Protein AF-A0A916W296-F1 (afdb_monomer)

Mean predicted aligned error: 4.62 Å

Solvent-accessible surface area (backbone atoms only — not comparable to full-atom values): 2937 Å² total; per-residue (Å²): 133,58,72,68,58,52,55,51,50,48,41,52,53,25,38,53,53,12,39,51,45,4,58,74,50,34,18,74,71,66,76,29,65,67,62,4,44,52,52,6,46,53,46,8,52,51,48,30,57,51,51,57,55,60,75,74,108

pLDDT: mean 88.85, std 12.24, range [47.12, 97.31]

Sequence (57 aa):
MNQNMKELLWFVVSMVMGIIIGVLIFIPIFDDTFMGVFMGFLIGVGTWVSSSKIAKK

Radius of gyration: 12.88 Å; Cα contacts (8 Å, |Δi|>4): 62; chains: 1; bounding box: 33×18×35 Å

Secondary structure (DSSP, 8-state):
--HHHHHHHHHHHHHHHHHHHIIIIIHHHHT-HHHHHHHHHHHHHHHHHHHHHHTT-

Organism: NCBI:txid1274357

Foldseek 3Di:
DDPVVVLVVLLVVLLVQLQVQLVPPVCVVVVDSVRSNVRSRVRSVVSSVVVVVVVVD

Structure (mmCIF, N/CA/C/O backbone):
data_AF-A0A916W296-F1
#
_entry.id 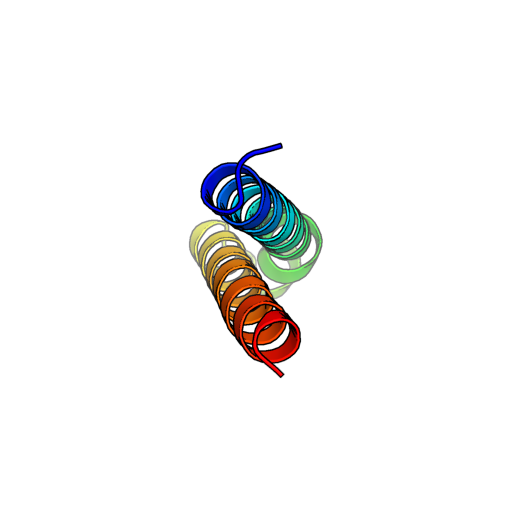  AF-A0A916W296-F1
#
loop_
_atom_site.group_PDB
_atom_site.id
_atom_site.type_symbol
_atom_site.label_atom_id
_atom_site.label_alt_id
_atom_site.label_comp_id
_atom_site.label_asym_id
_atom_site.label_entity_id
_atom_site.label_seq_id
_atom_site.pdbx_PDB_ins_code
_atom_site.Cartn_x
_atom_site.Cartn_y
_atom_site.Cartn_z
_atom_site.occupancy
_atom_site.B_iso_or_equiv
_atom_site.auth_seq_id
_atom_site.auth_comp_id
_atom_site.auth_asym_id
_atom_site.auth_atom_id
_atom_site.pdbx_PDB_model_num
ATOM 1 N N . MET A 1 1 ? -19.483 12.540 11.027 1.00 62.31 1 MET A N 1
ATOM 2 C CA . MET A 1 1 ? -18.943 11.597 10.020 1.00 62.31 1 MET A CA 1
ATOM 3 C C . MET A 1 1 ? -19.048 10.190 10.579 1.00 62.31 1 MET A C 1
ATOM 5 O O . MET A 1 1 ? -18.542 9.970 11.674 1.00 62.31 1 MET A O 1
ATOM 9 N N . ASN A 1 2 ? -19.753 9.295 9.883 1.00 81.56 2 ASN A N 1
ATOM 10 C CA . ASN A 1 2 ? -20.013 7.929 10.343 1.00 81.56 2 ASN A CA 1
ATOM 11 C C . ASN A 1 2 ? -18.690 7.154 10.516 1.00 81.56 2 ASN A C 1
ATOM 13 O O . ASN A 1 2 ? -17.748 7.383 9.754 1.00 81.56 2 ASN A O 1
ATOM 17 N N . GLN A 1 3 ? -18.594 6.270 11.510 1.00 77.00 3 GLN A N 1
ATOM 18 C CA . GLN A 1 3 ? -17.343 5.576 11.852 1.00 77.00 3 GLN A CA 1
ATOM 19 C C . GLN A 1 3 ? -16.853 4.697 10.689 1.00 77.00 3 GLN A C 1
ATOM 21 O O . GLN A 1 3 ? -15.685 4.762 10.313 1.00 77.00 3 GLN A O 1
ATOM 26 N N . ASN A 1 4 ? -17.790 4.050 9.994 1.00 82.44 4 ASN A N 1
ATOM 27 C CA . ASN A 1 4 ? -17.537 3.300 8.760 1.00 82.44 4 ASN A CA 1
ATOM 28 C C . ASN A 1 4 ? -16.969 4.187 7.636 1.00 82.44 4 ASN A C 1
ATOM 30 O O . ASN A 1 4 ? -16.114 3.763 6.870 1.00 82.44 4 ASN A O 1
ATOM 34 N N . MET A 1 5 ? -17.411 5.446 7.550 1.00 86.19 5 MET A N 1
ATOM 35 C CA . MET A 1 5 ? -16.926 6.400 6.547 1.00 86.19 5 MET A CA 1
ATOM 36 C C . MET A 1 5 ? -15.476 6.814 6.814 1.00 86.19 5 MET A C 1
ATOM 38 O O . MET A 1 5 ? -14.717 7.014 5.872 1.00 86.19 5 MET A O 1
ATOM 42 N N . LYS A 1 6 ? -15.087 6.937 8.091 1.00 84.00 6 LYS A N 1
ATOM 43 C CA . LYS A 1 6 ? -13.701 7.224 8.486 1.00 84.00 6 LYS A CA 1
ATOM 44 C C . LYS A 1 6 ? -12.778 6.068 8.123 1.00 84.00 6 LYS A C 1
ATOM 46 O O . LYS A 1 6 ? -11.726 6.307 7.544 1.00 84.00 6 LYS A O 1
ATOM 51 N N . GLU A 1 7 ? -13.171 4.838 8.444 1.00 85.00 7 GLU A N 1
ATOM 52 C CA . GLU A 1 7 ? -12.377 3.646 8.121 1.00 85.00 7 GLU A CA 1
ATOM 53 C C . GLU A 1 7 ? -12.193 3.471 6.613 1.00 85.00 7 GLU A C 1
ATOM 55 O O . GLU A 1 7 ? -11.093 3.156 6.161 1.00 85.00 7 GLU A O 1
ATOM 60 N N . LEU A 1 8 ? -13.244 3.742 5.838 1.00 87.19 8 LEU A N 1
ATOM 61 C CA . LEU A 1 8 ? -13.210 3.663 4.381 1.00 87.19 8 LEU A CA 1
ATOM 62 C C . LEU A 1 8 ? -12.332 4.768 3.773 1.00 87.19 8 LEU A C 1
ATOM 64 O O . LEU A 1 8 ? -11.544 4.497 2.873 1.00 87.19 8 LEU A O 1
ATOM 68 N N . LEU A 1 9 ? -12.383 5.991 4.310 1.00 89.94 9 LEU A N 1
ATOM 69 C CA . LEU A 1 9 ? -11.461 7.071 3.933 1.00 89.94 9 LEU A CA 1
ATOM 70 C C . LEU A 1 9 ? -10.003 6.702 4.216 1.00 89.94 9 LEU A C 1
ATOM 72 O O . LEU A 1 9 ? -9.149 6.873 3.350 1.00 89.94 9 LEU A O 1
ATOM 76 N N . TRP A 1 10 ? -9.720 6.158 5.400 1.00 89.69 10 TRP A N 1
ATOM 77 C CA . TRP A 1 10 ? -8.375 5.707 5.751 1.00 89.69 10 TRP A CA 1
ATOM 78 C C . TRP A 1 10 ? -7.888 4.585 4.842 1.00 89.69 10 TRP A C 1
ATOM 80 O O . TRP A 1 10 ? -6.747 4.633 4.396 1.00 89.69 10 TRP A O 1
ATOM 90 N N . PHE A 1 11 ? -8.754 3.626 4.510 1.00 91.38 11 PHE A N 1
ATOM 91 C CA . PHE A 1 11 ? -8.447 2.582 3.537 1.00 91.38 11 PHE A CA 1
ATOM 92 C C . PHE A 1 11 ? -8.038 3.169 2.183 1.00 91.38 11 PHE A C 1
ATOM 94 O O . PHE A 1 11 ? -6.987 2.816 1.651 1.00 91.38 11 PHE A O 1
ATOM 101 N N . VAL A 1 12 ? -8.830 4.104 1.650 1.00 93.25 12 VAL A N 1
ATOM 102 C CA . VAL A 1 12 ? -8.547 4.748 0.359 1.00 93.25 12 VAL A CA 1
ATOM 103 C C . VAL A 1 12 ? -7.222 5.510 0.407 1.00 93.25 12 VAL A C 1
ATOM 105 O O . VAL A 1 12 ? -6.409 5.371 -0.503 1.00 93.25 1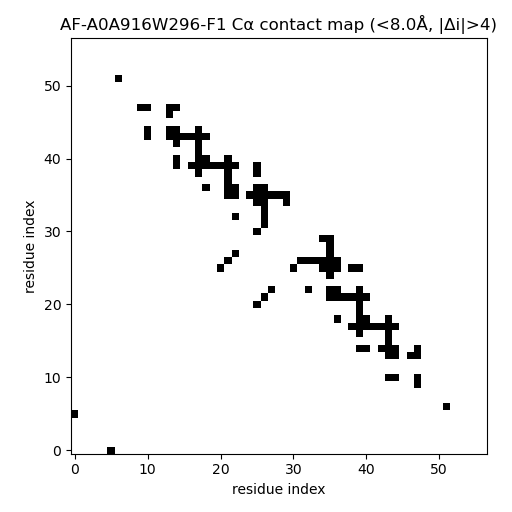2 VAL A O 1
ATOM 108 N N . VAL A 1 13 ? -6.957 6.263 1.476 1.00 94.56 13 VAL A N 1
ATOM 109 C CA . VAL A 1 13 ? -5.692 6.998 1.638 1.00 94.56 13 VAL A CA 1
ATOM 110 C C . VAL A 1 13 ? -4.499 6.041 1.692 1.00 94.56 13 VAL A C 1
ATOM 112 O O . VAL A 1 13 ? -3.511 6.261 0.993 1.00 94.56 13 VAL A O 1
ATOM 115 N N . SER A 1 14 ? -4.587 4.956 2.468 1.00 94.50 14 SER A N 1
ATOM 116 C CA . SER A 1 14 ? -3.526 3.945 2.538 1.00 94.50 14 SER A CA 1
ATOM 117 C C . SER A 1 14 ? -3.287 3.271 1.186 1.00 94.50 14 SER A C 1
ATOM 119 O O . SER A 1 14 ? -2.137 3.077 0.802 1.00 94.50 14 SER A O 1
ATOM 121 N N . MET A 1 15 ? -4.350 2.974 0.432 1.00 95.50 15 MET A N 1
ATOM 122 C CA . MET A 1 15 ? -4.248 2.415 -0.917 1.00 95.50 15 MET A CA 1
ATOM 123 C C . MET A 1 15 ? -3.551 3.359 -1.888 1.00 95.50 15 MET A C 1
ATOM 125 O O . MET A 1 15 ? -2.632 2.943 -2.587 1.00 95.50 15 MET A O 1
ATOM 129 N N . VAL A 1 16 ? -3.950 4.632 -1.916 1.00 95.88 16 VAL A N 1
ATOM 130 C CA . VAL A 1 16 ? -3.343 5.632 -2.804 1.00 95.88 16 VAL A CA 1
ATOM 131 C C . VAL A 1 16 ? -1.855 5.784 -2.498 1.00 95.88 16 VAL A C 1
ATOM 133 O O . VAL A 1 16 ? -1.039 5.742 -3.415 1.00 95.88 16 VAL A O 1
ATOM 136 N N . MET A 1 17 ? -1.483 5.873 -1.219 1.00 95.88 17 MET A N 1
ATOM 137 C CA . MET A 1 17 ? -0.076 5.928 -0.811 1.00 95.88 17 MET A CA 1
ATOM 138 C C . MET A 1 17 ? 0.691 4.666 -1.214 1.00 95.88 17 MET A C 1
ATOM 140 O O . MET A 1 17 ? 1.798 4.766 -1.741 1.00 95.88 17 MET A O 1
ATOM 144 N N . GLY A 1 18 ? 0.093 3.489 -1.016 1.00 96.25 18 GLY A N 1
ATOM 145 C CA . GLY A 1 18 ? 0.663 2.216 -1.443 1.00 96.25 18 GLY A CA 1
ATOM 146 C C . GLY A 1 18 ? 0.934 2.180 -2.947 1.00 96.25 18 GLY A C 1
ATOM 147 O O . GLY A 1 18 ? 2.045 1.867 -3.363 1.00 96.25 18 GLY A O 1
ATOM 148 N N . ILE A 1 19 ? -0.035 2.585 -3.771 1.00 95.81 19 ILE A N 1
ATOM 149 C CA . ILE A 1 19 ? 0.118 2.630 -5.232 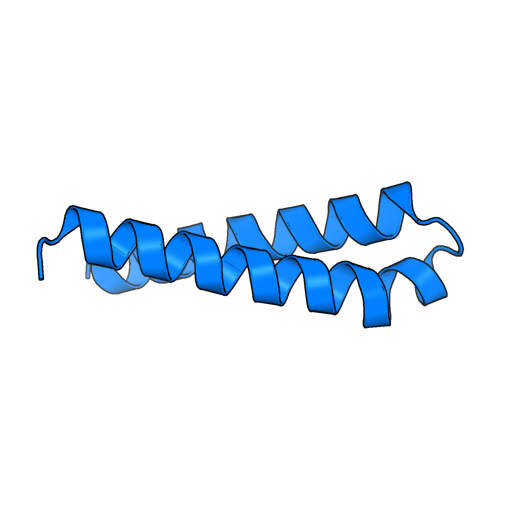1.00 95.81 19 ILE A CA 1
ATOM 150 C C . ILE A 1 19 ? 1.188 3.641 -5.652 1.00 95.81 19 ILE A C 1
ATOM 152 O O . ILE A 1 19 ? 2.009 3.313 -6.502 1.00 95.81 19 ILE A O 1
ATOM 156 N N . ILE A 1 20 ? 1.236 4.833 -5.046 1.00 96.75 20 ILE A N 1
ATOM 157 C CA . ILE A 1 20 ? 2.282 5.830 -5.332 1.00 96.75 20 ILE A CA 1
ATOM 158 C C . ILE A 1 20 ? 3.671 5.239 -5.065 1.00 96.75 20 ILE A C 1
ATOM 160 O O . ILE A 1 20 ? 4.564 5.370 -5.899 1.00 96.75 20 ILE A O 1
ATOM 164 N N . ILE A 1 21 ? 3.844 4.547 -3.937 1.00 96.12 21 ILE A N 1
ATOM 165 C CA . ILE A 1 21 ? 5.094 3.857 -3.597 1.00 96.12 21 ILE A CA 1
ATOM 166 C C . ILE A 1 21 ? 5.392 2.744 -4.610 1.00 96.12 21 ILE A C 1
ATOM 168 O O . ILE A 1 21 ? 6.517 2.636 -5.093 1.00 96.12 21 ILE A O 1
ATOM 172 N N . GLY A 1 22 ? 4.388 1.942 -4.964 1.00 96.19 22 GLY A N 1
ATOM 173 C CA . GLY A 1 22 ? 4.505 0.897 -5.978 1.00 96.19 22 GLY A CA 1
ATOM 174 C C . GLY A 1 22 ? 5.030 1.438 -7.304 1.00 96.19 22 GLY A C 1
ATOM 175 O O . GLY A 1 22 ? 6.008 0.923 -7.838 1.00 96.19 22 GLY A O 1
ATOM 176 N N . VAL A 1 23 ? 4.430 2.527 -7.787 1.00 95.75 23 VAL A N 1
ATOM 177 C CA . VAL A 1 23 ? 4.760 3.152 -9.072 1.00 95.75 23 VAL A CA 1
ATOM 178 C C . VAL A 1 23 ? 6.112 3.860 -9.046 1.00 95.75 23 VAL A C 1
ATOM 180 O O . VAL A 1 23 ? 6.914 3.659 -9.950 1.00 95.75 23 VAL A O 1
ATOM 183 N N . LEU A 1 24 ? 6.379 4.689 -8.036 1.00 97.31 24 LEU A N 1
ATOM 184 C CA . LEU A 1 24 ? 7.587 5.520 -8.007 1.00 97.31 24 LEU A CA 1
ATOM 185 C C . LEU A 1 24 ? 8.838 4.759 -7.569 1.00 97.31 24 LEU A C 1
ATOM 187 O O . LEU A 1 24 ? 9.937 5.148 -7.950 1.00 97.31 24 LEU A O 1
ATOM 191 N N . ILE A 1 25 ? 8.686 3.718 -6.746 1.00 96.94 25 ILE A N 1
ATOM 192 C CA . ILE A 1 25 ? 9.815 3.017 -6.127 1.00 96.94 25 ILE A CA 1
ATOM 193 C C . ILE A 1 25 ? 9.953 1.613 -6.702 1.00 96.94 25 ILE A C 1
ATOM 195 O O . ILE A 1 25 ? 11.018 1.256 -7.192 1.00 96.94 25 ILE A O 1
ATOM 199 N N . PHE A 1 26 ? 8.890 0.811 -6.679 1.00 96.06 26 PHE A N 1
ATOM 200 C CA . PHE A 1 26 ? 9.021 -0.610 -6.996 1.00 96.06 26 PHE A CA 1
ATOM 201 C C . PHE A 1 26 ? 9.002 -0.928 -8.492 1.00 96.06 26 PHE A C 1
ATOM 203 O O . PHE A 1 26 ? 9.706 -1.852 -8.888 1.00 96.06 26 PHE A O 1
ATOM 210 N N . ILE A 1 27 ? 8.287 -0.165 -9.330 1.00 97.12 27 ILE A N 1
ATOM 211 C CA . ILE A 1 27 ? 8.373 -0.342 -10.792 1.00 97.12 27 ILE A CA 1
ATOM 212 C C . ILE A 1 27 ? 9.820 -0.143 -11.276 1.00 97.12 27 ILE A C 1
ATOM 214 O O . ILE A 1 27 ? 10.326 -1.051 -11.927 1.00 97.12 27 ILE A O 1
ATOM 218 N N . PRO A 1 28 ? 10.537 0.944 -10.920 1.00 95.94 28 PRO A N 1
ATOM 219 C CA . PRO A 1 28 ? 11.945 1.092 -11.297 1.00 95.94 28 PRO A CA 1
ATOM 220 C C . PRO A 1 28 ? 12.878 0.017 -10.724 1.00 95.94 28 PRO A C 1
ATOM 222 O O . PRO A 1 28 ? 13.894 -0.289 -11.335 1.00 95.94 28 PRO A O 1
ATOM 225 N N . ILE A 1 29 ? 12.570 -0.537 -9.544 1.00 96.50 29 ILE A N 1
ATOM 226 C CA . ILE A 1 29 ? 13.404 -1.569 -8.902 1.00 96.50 29 ILE A CA 1
ATOM 227 C C . ILE A 1 29 ? 13.283 -2.913 -9.618 1.00 96.50 29 ILE A C 1
ATOM 229 O O . ILE A 1 29 ? 14.288 -3.591 -9.820 1.00 96.50 29 ILE A O 1
ATOM 233 N N . PHE A 1 30 ? 12.060 -3.323 -9.945 1.00 94.69 30 PHE A N 1
ATOM 234 C CA . PHE A 1 30 ? 11.806 -4.623 -10.565 1.00 94.69 30 PHE A CA 1
ATOM 235 C C . PHE A 1 30 ? 11.811 -4.573 -12.090 1.00 94.69 30 PHE A C 1
ATOM 237 O O . PHE A 1 30 ? 11.786 -5.630 -12.713 1.00 94.69 30 PHE A O 1
ATOM 244 N N . ASP A 1 31 ? 11.810 -3.368 -12.667 1.00 96.06 31 ASP A N 1
ATOM 245 C CA . ASP A 1 31 ? 11.579 -3.114 -14.094 1.00 96.06 31 ASP A CA 1
ATOM 246 C C . ASP A 1 31 ? 10.320 -3.839 -14.616 1.00 96.06 31 ASP A C 1
ATOM 248 O O . ASP A 1 31 ? 10.218 -4.269 -15.762 1.00 96.06 31 ASP A O 1
ATOM 252 N N . ASP A 1 32 ? 9.342 -4.014 -13.721 1.00 95.88 32 ASP A N 1
ATOM 253 C CA . ASP A 1 32 ? 8.102 -4.741 -13.958 1.00 95.88 32 ASP A CA 1
ATOM 254 C C . ASP A 1 32 ? 6.947 -3.998 -13.282 1.00 95.88 32 ASP A C 1
ATOM 256 O O . ASP A 1 32 ? 6.883 -3.816 -12.059 1.00 95.88 32 ASP A O 1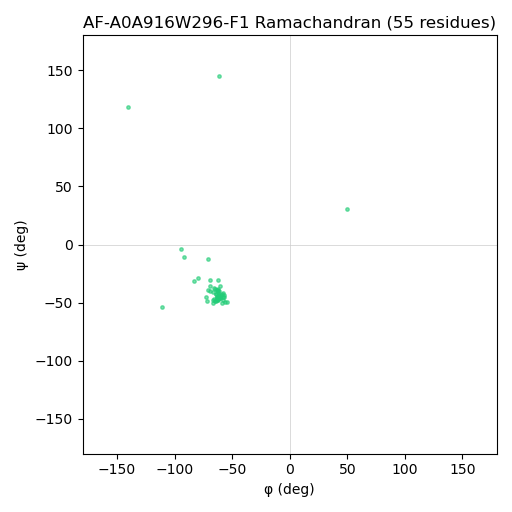
ATOM 260 N N . THR A 1 33 ? 6.002 -3.573 -14.119 1.00 95.00 33 THR A N 1
ATOM 261 C CA . THR A 1 33 ? 4.806 -2.844 -13.694 1.00 95.00 33 THR A CA 1
ATOM 262 C C . THR A 1 33 ? 3.925 -3.691 -12.781 1.00 95.00 33 THR A C 1
ATOM 264 O O . THR A 1 33 ? 3.390 -3.176 -11.799 1.00 95.00 33 THR A O 1
ATOM 267 N N . PHE A 1 34 ? 3.780 -4.988 -13.064 1.00 95.69 34 PHE A N 1
ATOM 268 C CA . PHE A 1 34 ? 2.947 -5.879 -12.265 1.00 95.69 34 PHE A CA 1
ATOM 269 C C . PHE A 1 34 ? 3.528 -6.053 -10.861 1.00 95.69 34 PHE A C 1
ATOM 271 O O . PHE A 1 34 ? 2.822 -5.819 -9.880 1.00 95.69 34 PHE A O 1
ATOM 278 N N . MET A 1 35 ? 4.819 -6.384 -10.758 1.00 95.94 35 MET A N 1
ATOM 279 C CA . MET A 1 35 ? 5.531 -6.475 -9.477 1.00 95.94 35 MET A CA 1
ATOM 280 C C . MET A 1 35 ? 5.455 -5.164 -8.687 1.00 95.94 35 MET A C 1
ATOM 282 O O . MET A 1 35 ? 5.158 -5.182 -7.490 1.00 95.94 35 MET A O 1
ATOM 286 N N . GLY A 1 36 ? 5.679 -4.021 -9.343 1.00 96.75 36 GLY A N 1
ATOM 287 C CA . GLY A 1 36 ? 5.641 -2.719 -8.683 1.00 96.75 36 GLY A CA 1
ATOM 288 C C . GLY A 1 36 ? 4.265 -2.376 -8.112 1.00 96.75 36 GLY A C 1
ATOM 289 O O . GLY A 1 36 ? 4.149 -1.994 -6.945 1.00 96.75 36 GLY A O 1
ATOM 290 N N . VAL A 1 37 ? 3.202 -2.587 -8.891 1.00 95.94 37 VAL A N 1
ATOM 291 C CA . VAL A 1 37 ? 1.819 -2.380 -8.435 1.00 95.94 37 VAL A CA 1
ATOM 292 C C . VAL A 1 37 ? 1.438 -3.383 -7.343 1.00 95.94 37 VAL A C 1
ATOM 294 O O . VAL A 1 37 ? 0.817 -2.990 -6.356 1.00 95.94 37 VAL A O 1
ATOM 297 N N . PHE A 1 38 ? 1.840 -4.651 -7.468 1.00 96.62 38 PHE A N 1
ATOM 298 C CA . PHE A 1 38 ? 1.584 -5.684 -6.462 1.00 96.62 38 PHE A CA 1
ATOM 299 C C . PHE A 1 38 ? 2.217 -5.330 -5.111 1.00 96.62 38 PHE A C 1
ATOM 301 O O . PHE A 1 38 ? 1.544 -5.367 -4.081 1.00 96.62 38 PHE 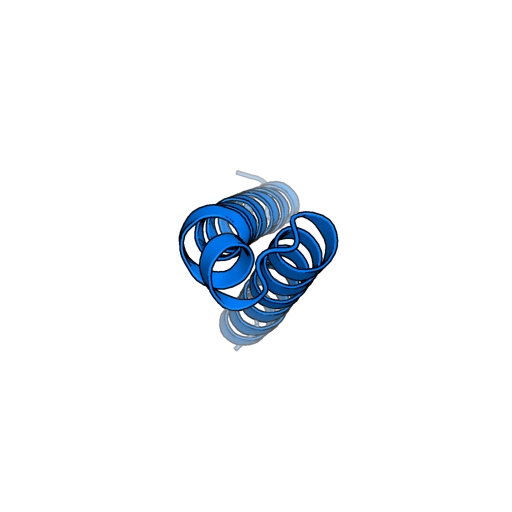A O 1
ATOM 308 N N . MET A 1 39 ? 3.479 -4.896 -5.108 1.00 97.19 39 MET A N 1
ATOM 309 C CA . MET A 1 39 ? 4.154 -4.436 -3.892 1.00 97.19 39 MET A CA 1
ATOM 310 C C . MET A 1 39 ? 3.501 -3.185 -3.306 1.00 97.19 39 MET A C 1
ATOM 312 O O . MET A 1 39 ? 3.277 -3.114 -2.097 1.00 97.19 39 MET A O 1
ATOM 316 N N . GLY A 1 40 ? 3.129 -2.222 -4.152 1.00 96.44 40 GLY A N 1
ATOM 317 C CA . GLY A 1 40 ? 2.393 -1.038 -3.716 1.00 96.44 40 GLY A CA 1
ATOM 318 C C . GLY A 1 40 ? 1.059 -1.383 -3.050 1.00 96.44 40 GLY A C 1
ATOM 319 O O . GLY A 1 40 ? 0.727 -0.847 -1.991 1.00 96.44 40 GLY A O 1
ATOM 320 N N . PHE A 1 41 ? 0.321 -2.339 -3.614 1.00 95.69 41 PHE A N 1
ATOM 321 C CA . PHE A 1 41 ? -0.918 -2.848 -3.033 1.00 95.69 41 PHE A CA 1
ATOM 322 C C . PHE A 1 41 ? -0.684 -3.499 -1.664 1.00 95.69 41 PHE A C 1
ATOM 324 O O . PHE A 1 41 ? -1.382 -3.164 -0.706 1.00 95.69 41 PHE A O 1
ATOM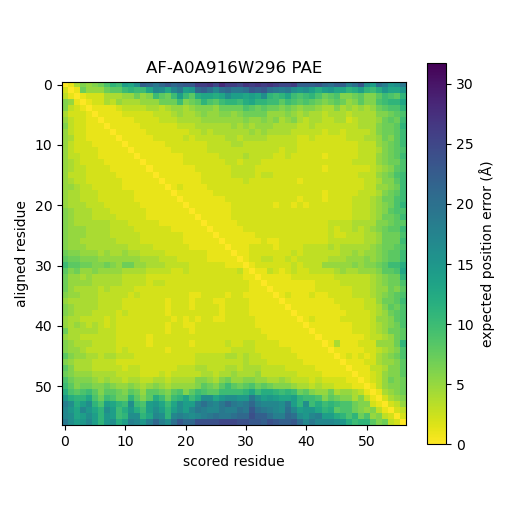 331 N N . LEU A 1 42 ? 0.321 -4.374 -1.534 1.00 96.06 42 LEU A N 1
ATOM 332 C CA . LEU A 1 42 ? 0.657 -5.019 -0.258 1.00 96.06 42 LEU A CA 1
ATOM 333 C C . LEU A 1 42 ? 0.989 -3.997 0.834 1.00 96.06 42 LEU A C 1
ATOM 335 O O . LEU A 1 42 ? 0.526 -4.137 1.967 1.00 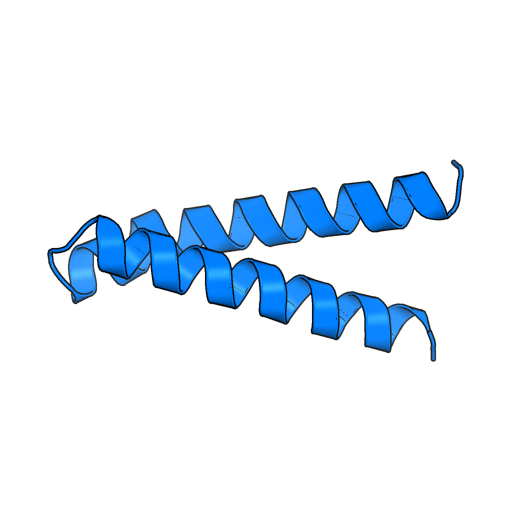96.06 42 LEU A O 1
ATOM 339 N N . ILE A 1 43 ? 1.739 -2.949 0.489 1.00 95.69 43 ILE A N 1
ATOM 340 C CA . ILE A 1 43 ? 2.049 -1.850 1.407 1.00 95.69 43 ILE A CA 1
ATOM 341 C C . ILE A 1 43 ? 0.770 -1.114 1.798 1.00 95.69 43 ILE A C 1
ATOM 343 O O . ILE A 1 43 ? 0.521 -0.942 2.988 1.00 95.69 43 ILE A O 1
ATOM 347 N N . GLY A 1 44 ? -0.079 -0.752 0.833 1.00 95.06 44 GLY A N 1
ATOM 348 C CA . GLY A 1 44 ? -1.347 -0.079 1.111 1.00 95.06 44 GLY A CA 1
ATOM 349 C C . GLY A 1 44 ? -2.255 -0.881 2.050 1.00 95.06 44 GLY A C 1
ATOM 350 O O . GLY A 1 44 ? -2.809 -0.321 3.000 1.00 95.06 44 GLY A O 1
ATOM 351 N N . VAL A 1 45 ? -2.371 -2.201 1.840 1.00 93.75 45 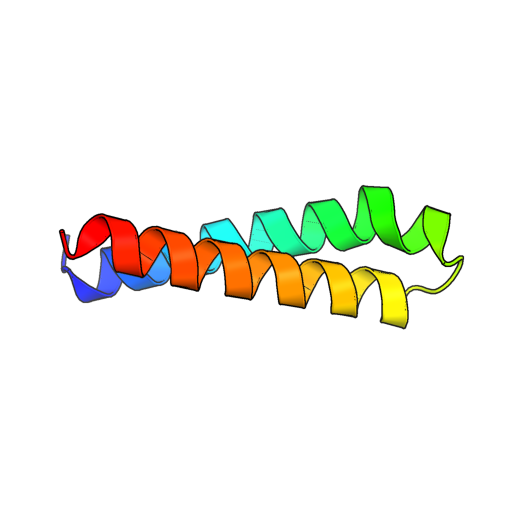VAL A N 1
ATOM 352 C CA . VAL A 1 45 ? -3.161 -3.089 2.712 1.00 93.75 45 VAL A CA 1
ATOM 353 C C . VAL A 1 45 ? -2.515 -3.160 4.093 1.00 93.75 45 VAL A C 1
ATOM 355 O O . VAL A 1 45 ? -3.200 -3.003 5.104 1.00 93.75 45 VAL A O 1
ATOM 358 N N . GLY A 1 46 ? -1.198 -3.368 4.151 1.00 93.38 46 GLY A N 1
ATOM 359 C CA . GLY A 1 46 ? -0.447 -3.472 5.398 1.00 93.38 46 GLY A CA 1
ATOM 360 C C . GLY A 1 46 ? -0.550 -2.210 6.253 1.00 93.38 46 GLY A C 1
ATOM 361 O O . GLY A 1 46 ? -0.801 -2.299 7.457 1.00 93.38 46 GLY A O 1
ATOM 362 N N . THR A 1 47 ? -0.435 -1.032 5.637 1.00 92.12 47 THR A N 1
ATOM 363 C CA . THR A 1 47 ? -0.607 0.259 6.308 1.00 92.12 47 THR A CA 1
ATOM 364 C C . THR A 1 47 ? -2.021 0.400 6.859 1.00 92.12 47 THR A C 1
ATOM 366 O O . THR A 1 47 ? -2.167 0.717 8.036 1.00 92.12 47 THR A O 1
ATOM 369 N N . TRP A 1 48 ? -3.060 0.082 6.081 1.00 91.56 48 TRP A N 1
ATOM 370 C CA . TRP A 1 48 ? -4.440 0.158 6.567 1.00 91.56 48 TRP A CA 1
ATOM 371 C C . TRP A 1 48 ? -4.716 -0.804 7.734 1.00 91.56 48 TRP A C 1
ATOM 373 O O . TRP A 1 48 ? -5.301 -0.412 8.747 1.00 91.56 48 TRP A O 1
ATOM 383 N N . VAL A 1 49 ? -4.261 -2.057 7.643 1.00 88.94 49 VAL A N 1
ATOM 384 C CA . VAL A 1 49 ? -4.418 -3.050 8.721 1.00 88.94 49 VAL A CA 1
ATOM 385 C C . VAL A 1 49 ? -3.665 -2.617 9.984 1.00 88.94 49 VAL A C 1
ATOM 387 O O . VAL A 1 49 ? -4.175 -2.768 11.094 1.00 88.94 49 VAL A O 1
ATOM 390 N N . SER A 1 50 ? -2.471 -2.043 9.837 1.00 87.12 50 SER A N 1
ATOM 391 C CA . SER A 1 50 ? -1.707 -1.499 10.962 1.00 87.12 50 SER A CA 1
ATOM 392 C C . SER A 1 50 ? -2.428 -0.310 11.609 1.00 87.12 50 SER A C 1
ATOM 394 O O . SER A 1 50 ? -2.668 -0.303 12.817 1.00 87.12 50 SER A O 1
ATOM 396 N N . SER A 1 51 ? -2.879 0.655 10.805 1.00 79.88 51 SER A N 1
ATOM 397 C CA . SER A 1 51 ? -3.584 1.850 11.279 1.00 79.88 51 SER A CA 1
ATOM 398 C C . SER A 1 51 ? -4.940 1.534 11.913 1.00 79.88 51 SER A C 1
ATOM 400 O O . SER A 1 51 ? -5.291 2.131 12.927 1.00 79.88 51 SER A O 1
ATOM 402 N N . SER A 1 52 ? -5.687 0.566 11.378 1.00 74.62 52 SER A N 1
ATOM 403 C CA . SER A 1 52 ? -6.965 0.124 11.957 1.00 74.62 52 SER A CA 1
ATOM 404 C C . SER A 1 52 ? -6.793 -0.609 13.292 1.00 74.62 52 SER A C 1
ATOM 406 O O . SER A 1 52 ? -7.651 -0.495 14.166 1.00 74.62 52 SER A O 1
ATOM 408 N N . LYS A 1 53 ? -5.670 -1.313 13.502 1.00 66.38 53 LYS A N 1
ATOM 409 C CA . LYS A 1 53 ? -5.313 -1.877 14.815 1.00 66.38 53 LYS A CA 1
ATOM 410 C C . LYS A 1 53 ? -4.907 -0.799 15.817 1.00 66.38 53 LYS A C 1
ATOM 412 O O . LYS A 1 53 ? -5.297 -0.894 16.976 1.00 66.38 53 LYS A O 1
ATOM 417 N N . ILE A 1 54 ? -4.166 0.219 15.379 1.00 59.47 54 ILE A N 1
ATOM 418 C CA . ILE A 1 54 ? -3.784 1.362 16.222 1.00 59.47 54 ILE A CA 1
ATOM 419 C C . ILE A 1 54 ? -5.024 2.164 16.643 1.00 59.47 54 ILE A C 1
ATOM 421 O O . ILE A 1 54 ? -5.114 2.570 17.792 1.00 59.47 54 ILE A O 1
ATOM 425 N N . ALA A 1 55 ? -6.012 2.325 15.760 1.00 55.38 55 ALA A N 1
ATOM 426 C CA . ALA A 1 55 ? -7.256 3.039 16.057 1.00 55.38 55 ALA A CA 1
ATOM 427 C C . ALA A 1 55 ? -8.212 2.297 17.018 1.00 55.38 55 ALA A C 1
ATOM 429 O O . ALA A 1 55 ? -9.177 2.896 17.489 1.00 55.38 55 ALA A O 1
ATOM 430 N N . LYS A 1 56 ? -7.980 1.004 17.288 1.00 52.88 56 LYS A N 1
ATOM 431 C CA . LYS A 1 56 ? -8.777 0.181 18.220 1.00 52.88 56 LYS A CA 1
ATOM 432 C C . L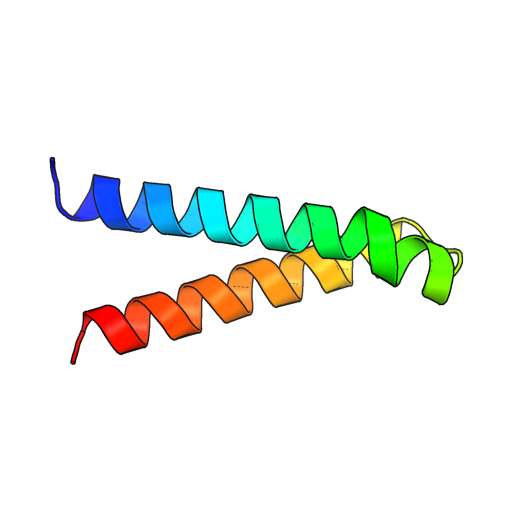YS A 1 56 ? -8.204 0.110 19.642 1.00 52.88 56 LYS A C 1
ATOM 434 O O . LYS A 1 56 ? -8.824 -0.538 20.483 1.00 52.88 56 LYS A O 1
ATOM 439 N N . LYS A 1 57 ? -7.039 0.708 19.898 1.00 47.12 57 LYS A N 1
ATOM 440 C CA . LYS A 1 57 ? -6.367 0.717 21.204 1.00 47.12 57 LYS A CA 1
ATOM 441 C C . LYS A 1 57 ? -6.499 2.085 21.860 1.00 47.12 57 LYS A C 1
ATOM 443 O O . LYS A 1 57 ? -6.625 2.101 23.101 1.00 47.12 57 LYS A O 1
#